Protein AF-A0A502XP38-F1 (afdb_monomer_lite)

pLDDT: mean 88.16, std 9.91, range [55.53, 96.0]

Structure (mmCIF, N/CA/C/O backbone):
data_AF-A0A502XP38-F1
#
_entry.id   AF-A0A502XP38-F1
#
loop_
_atom_site.group_PDB
_atom_site.id
_atom_site.type_symbol
_atom_site.label_atom_id
_atom_site.label_alt_id
_atom_site.label_comp_id
_atom_site.label_asym_id
_atom_site.label_entity_id
_atom_site.label_seq_id
_atom_site.pdbx_PDB_ins_code
_atom_site.Cartn_x
_atom_site.Cartn_y
_atom_site.Cartn_z
_atom_site.occupancy
_atom_site.B_iso_or_equiv
_atom_site.auth_seq_id
_atom_site.auth_comp_id
_atom_site.auth_asym_id
_atom_site.auth_atom_id
_atom_site.pdbx_PDB_model_num
ATOM 1 N N . MET A 1 1 ? 9.225 5.538 -11.916 1.00 57.88 1 MET A N 1
ATOM 2 C CA . MET A 1 1 ? 9.882 6.683 -11.221 1.00 57.88 1 MET A CA 1
ATOM 3 C C . MET A 1 1 ? 10.690 7.527 -12.191 1.00 57.88 1 MET A C 1
ATOM 5 O O . MET A 1 1 ? 11.666 7.057 -12.771 1.00 57.88 1 MET A O 1
ATOM 9 N N . LEU A 1 2 ? 10.308 8.795 -12.332 1.00 63.50 2 LEU A N 1
ATOM 10 C CA . LEU A 1 2 ? 11.051 9.771 -13.126 1.00 63.50 2 LEU A CA 1
ATOM 11 C C . LEU A 1 2 ? 12.391 10.144 -12.455 1.00 63.50 2 LEU A C 1
ATOM 13 O O . LEU A 1 2 ? 12.514 10.029 -11.232 1.00 63.50 2 LEU A O 1
ATOM 17 N N . PRO A 1 3 ? 13.370 10.679 -13.215 1.00 55.53 3 PRO A N 1
ATOM 18 C CA . PRO A 1 3 ? 14.699 11.054 -12.706 1.00 55.53 3 PRO A CA 1
ATOM 19 C C . PRO A 1 3 ? 14.687 12.043 -11.527 1.00 55.53 3 PRO A C 1
ATOM 21 O O . PRO A 1 3 ? 15.678 12.179 -10.820 1.00 55.53 3 PRO A O 1
ATOM 24 N N . TYR A 1 4 ? 13.562 12.726 -11.306 1.00 58.69 4 TYR A N 1
ATOM 25 C CA . TYR A 1 4 ? 13.365 13.735 -10.262 1.00 58.69 4 TYR A CA 1
ATOM 26 C C . TYR A 1 4 ? 12.698 13.184 -8.991 1.00 58.69 4 TYR A C 1
ATOM 28 O O . TYR A 1 4 ? 12.281 13.957 -8.133 1.00 58.69 4 TYR A O 1
ATOM 36 N N . GLY A 1 5 ? 12.534 11.862 -8.876 1.00 62.78 5 GLY A N 1
ATOM 37 C CA . GLY A 1 5 ? 11.847 11.248 -7.735 1.00 62.78 5 GLY A CA 1
ATOM 38 C C . GLY A 1 5 ? 10.326 11.433 -7.750 1.00 62.78 5 GLY A C 1
ATOM 39 O O . GLY A 1 5 ? 9.675 11.283 -6.719 1.00 62.78 5 GLY A O 1
ATOM 40 N N . VAL A 1 6 ? 9.763 11.768 -8.913 1.00 74.38 6 VAL A N 1
ATOM 41 C CA . VAL A 1 6 ? 8.320 11.924 -9.122 1.00 74.38 6 VAL A CA 1
ATOM 42 C C . VAL A 1 6 ? 7.751 10.591 -9.603 1.00 74.38 6 VAL A C 1
ATOM 44 O O . VAL A 1 6 ? 8.301 9.978 -10.524 1.00 74.38 6 VAL A O 1
ATOM 47 N N . ALA A 1 7 ? 6.671 10.146 -8.960 1.00 79.69 7 ALA A N 1
ATOM 48 C CA . ALA A 1 7 ? 5.889 9.007 -9.421 1.00 79.69 7 ALA A CA 1
ATOM 49 C C . ALA A 1 7 ? 5.296 9.339 -10.796 1.00 79.69 7 ALA A C 1
ATOM 51 O O . ALA A 1 7 ? 4.679 10.392 -10.968 1.00 79.69 7 ALA A O 1
ATOM 52 N N . ASP A 1 8 ? 5.518 8.472 -11.777 1.00 87.00 8 ASP A N 1
ATOM 53 C CA . ASP A 1 8 ? 4.807 8.578 -13.049 1.00 87.00 8 ASP A CA 1
ATOM 54 C C . ASP A 1 8 ? 3.356 8.072 -12.903 1.00 87.00 8 ASP A C 1
ATOM 56 O O . ASP A 1 8 ? 2.916 7.658 -11.828 1.00 87.00 8 ASP A O 1
ATOM 60 N N . SER A 1 9 ? 2.569 8.153 -13.978 1.00 88.00 9 SER A N 1
ATOM 61 C CA . SER A 1 9 ? 1.164 7.732 -13.927 1.00 88.00 9 SER A CA 1
ATOM 62 C C . SER A 1 9 ? 1.005 6.246 -13.595 1.00 88.00 9 SER A C 1
ATOM 64 O O . SER A 1 9 ? 0.033 5.885 -12.936 1.00 88.00 9 SER A O 1
ATOM 66 N N . ALA A 1 10 ? 1.939 5.398 -14.038 1.00 88.31 10 ALA A N 1
ATOM 67 C CA . ALA A 1 10 ? 1.890 3.964 -13.777 1.00 88.31 10 ALA A CA 1
ATOM 68 C C . ALA A 1 10 ? 2.255 3.669 -12.316 1.00 88.31 10 ALA A C 1
ATOM 70 O O . ALA A 1 10 ? 1.581 2.874 -11.664 1.00 88.31 10 ALA A O 1
ATOM 71 N N . ASP A 1 11 ? 3.255 4.372 -11.775 1.00 88.31 11 ASP A N 1
ATOM 72 C CA . ASP A 1 11 ? 3.586 4.328 -10.350 1.00 88.31 11 ASP A CA 1
ATOM 73 C C . ASP A 1 11 ? 2.374 4.737 -9.492 1.00 88.31 11 ASP A C 1
ATOM 75 O O . ASP A 1 11 ? 2.055 4.076 -8.504 1.00 88.31 11 ASP A O 1
ATOM 79 N N . LEU A 1 12 ? 1.674 5.818 -9.860 1.00 89.81 12 LEU A N 1
ATOM 80 C CA . LEU A 1 12 ? 0.514 6.299 -9.106 1.00 89.81 12 LEU A CA 1
ATOM 81 C C . LEU A 1 12 ? -0.645 5.291 -9.125 1.00 89.81 12 LEU A C 1
ATOM 83 O O . LEU A 1 12 ? -1.269 5.056 -8.090 1.00 89.81 12 LEU A O 1
ATOM 87 N N . GLU A 1 13 ? -0.916 4.676 -10.277 1.00 92.06 13 GLU A N 1
ATOM 88 C CA . GLU A 1 13 ? -1.937 3.633 -10.413 1.00 92.06 13 GLU A CA 1
ATOM 89 C C . GLU A 1 13 ? -1.585 2.389 -9.584 1.00 92.06 13 GLU A C 1
ATOM 91 O O . GLU A 1 13 ? -2.425 1.860 -8.851 1.00 92.06 13 GLU A O 1
ATOM 96 N N . ALA A 1 14 ? -0.319 1.970 -9.615 1.00 89.81 14 ALA A N 1
ATOM 97 C CA . ALA A 1 14 ? 0.182 0.872 -8.800 1.00 89.81 14 ALA A CA 1
ATOM 98 C C . ALA A 1 14 ? 0.029 1.151 -7.293 1.00 89.81 14 ALA A C 1
ATOM 100 O O . ALA A 1 14 ? -0.499 0.314 -6.556 1.00 89.81 14 ALA A O 1
ATOM 101 N N . LEU A 1 15 ? 0.421 2.344 -6.832 1.00 92.19 15 LEU A N 1
ATOM 102 C CA . LEU A 1 15 ? 0.279 2.758 -5.432 1.00 92.19 15 LEU A CA 1
ATOM 103 C C . LEU A 1 15 ? -1.190 2.801 -4.996 1.00 92.19 15 LEU A C 1
ATOM 105 O O . LEU A 1 15 ? -1.520 2.338 -3.902 1.00 92.19 15 LEU A O 1
ATOM 109 N N . ALA A 1 16 ? -2.080 3.310 -5.853 1.00 93.94 16 ALA A N 1
ATOM 110 C CA . ALA A 1 16 ? -3.514 3.341 -5.588 1.00 93.94 16 ALA A CA 1
ATOM 111 C C . ALA A 1 16 ? -4.107 1.926 -5.476 1.00 93.94 16 ALA A C 1
ATOM 113 O O . ALA A 1 16 ? -4.931 1.674 -4.593 1.00 93.94 16 ALA A O 1
ATOM 114 N N . ASN A 1 17 ? -3.668 0.989 -6.318 1.00 94.06 17 ASN A N 1
ATOM 115 C CA . ASN A 1 17 ? -4.106 -0.406 -6.260 1.00 94.06 17 ASN A CA 1
ATOM 116 C C . ASN A 1 17 ? -3.666 -1.092 -4.963 1.00 94.06 17 ASN A C 1
ATOM 118 O O . ASN A 1 17 ? -4.494 -1.713 -4.296 1.00 94.06 17 ASN A O 1
ATOM 122 N N . VAL A 1 18 ? -2.404 -0.919 -4.555 1.00 94.31 18 VAL A N 1
ATOM 123 C CA . VAL A 1 18 ? -1.899 -1.437 -3.270 1.00 94.31 18 VAL A CA 1
ATOM 124 C C . VAL A 1 18 ? -2.682 -0.843 -2.102 1.00 94.31 18 VAL A C 1
ATOM 126 O O . VAL A 1 18 ? -3.152 -1.570 -1.228 1.00 94.31 18 VAL A O 1
ATOM 129 N N . PHE A 1 19 ? -2.874 0.476 -2.106 1.00 95.50 19 PHE A N 1
ATOM 130 C CA . PHE A 1 19 ? -3.621 1.186 -1.074 1.00 95.50 19 PHE A CA 1
ATOM 131 C C . PHE A 1 19 ? -5.056 0.671 -0.931 1.00 95.50 19 PHE A C 1
ATOM 133 O O . PHE A 1 19 ? -5.490 0.323 0.171 1.00 95.50 19 PHE A O 1
ATOM 140 N N . ASN A 1 20 ? -5.792 0.600 -2.041 1.00 95.12 20 ASN A N 1
ATOM 141 C CA . ASN A 1 20 ? -7.181 0.157 -2.040 1.00 95.12 20 ASN A CA 1
ATOM 142 C C . ASN A 1 20 ? -7.296 -1.325 -1.671 1.00 95.12 20 ASN A C 1
ATOM 144 O O . ASN A 1 20 ? -8.171 -1.681 -0.882 1.00 95.12 20 ASN A O 1
ATOM 148 N N . GLY A 1 21 ? -6.396 -2.172 -2.178 1.00 94.81 21 GLY A N 1
ATOM 149 C CA . GLY A 1 21 ? -6.340 -3.592 -1.840 1.00 94.81 21 GLY A CA 1
ATOM 150 C C . GLY A 1 21 ? -6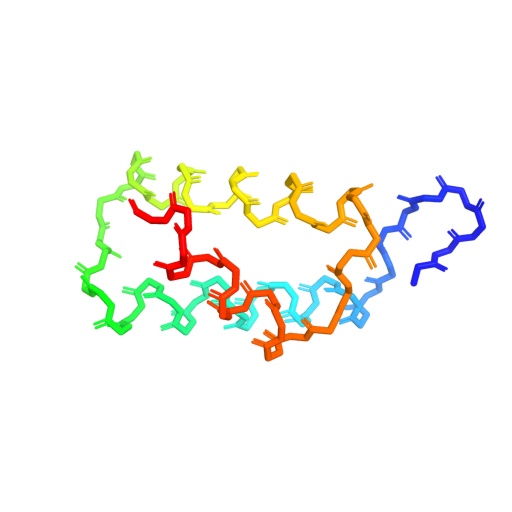.090 -3.825 -0.350 1.00 94.81 21 GLY A C 1
ATOM 151 O O . GLY A 1 21 ? -6.818 -4.590 0.283 1.00 94.81 21 GLY A O 1
ATOM 152 N N . TYR A 1 22 ? -5.126 -3.109 0.235 1.00 94.19 22 TYR A N 1
ATOM 153 C CA . TYR A 1 22 ? -4.829 -3.188 1.664 1.00 94.19 22 TYR A CA 1
ATOM 154 C C . TYR A 1 22 ? -6.012 -2.711 2.517 1.00 94.19 22 TYR A C 1
ATOM 156 O O . TYR A 1 22 ? -6.454 -3.425 3.418 1.00 94.19 22 TYR A O 1
ATOM 164 N N . CYS A 1 23 ? -6.587 -1.543 2.201 1.00 95.25 23 CYS A N 1
ATOM 165 C CA . CYS A 1 23 ? -7.743 -1.021 2.935 1.00 95.25 23 CYS A CA 1
ATOM 166 C C . CYS A 1 23 ? -8.942 -1.975 2.858 1.00 95.25 23 CYS A C 1
ATOM 168 O O . CYS A 1 23 ? -9.592 -2.226 3.872 1.00 95.25 23 CYS A O 1
ATOM 170 N N . ALA A 1 24 ? -9.221 -2.544 1.682 1.00 95.88 24 ALA A N 1
ATOM 171 C CA . ALA A 1 24 ? -10.310 -3.498 1.501 1.00 95.88 24 ALA A CA 1
ATOM 172 C C . ALA A 1 24 ? -10.076 -4.791 2.298 1.00 95.88 24 ALA A C 1
ATOM 174 O O . ALA A 1 24 ? -10.978 -5.252 3.002 1.00 95.88 24 ALA A O 1
ATOM 175 N N . LYS A 1 25 ? -8.859 -5.348 2.237 1.00 95.25 25 LYS A N 1
ATOM 176 C CA . LYS A 1 25 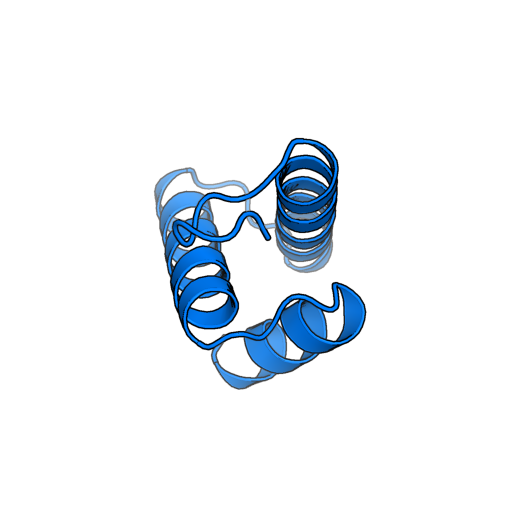? -8.471 -6.572 2.953 1.00 95.25 25 LYS A CA 1
ATOM 177 C C . LYS A 1 25 ? -8.642 -6.432 4.467 1.00 95.25 25 LYS A C 1
ATOM 179 O O . LYS A 1 25 ? -9.188 -7.330 5.104 1.00 95.25 25 LYS A O 1
ATOM 184 N N . HIS A 1 26 ? -8.225 -5.297 5.023 1.00 94.31 26 HIS A N 1
ATOM 185 C CA . HIS A 1 26 ? -8.274 -5.019 6.463 1.00 94.31 26 HIS A CA 1
ATOM 186 C C . HIS A 1 26 ? -9.553 -4.304 6.912 1.00 94.31 26 HIS A C 1
ATOM 188 O O . HIS A 1 26 ? -9.692 -3.972 8.084 1.00 94.31 26 HIS A O 1
ATOM 194 N N . ARG A 1 27 ? -10.511 -4.095 5.997 1.00 95.81 27 ARG A N 1
ATOM 195 C CA . ARG A 1 27 ? -11.788 -3.401 6.249 1.00 95.81 27 ARG A CA 1
ATOM 196 C C . ARG A 1 27 ? -11.602 -2.000 6.846 1.00 95.81 27 ARG A C 1
ATOM 198 O O . ARG A 1 27 ? -12.395 -1.560 7.674 1.00 95.81 27 ARG A O 1
ATOM 205 N N . ILE A 1 28 ? -10.566 -1.295 6.402 1.00 95.12 28 ILE A N 1
ATOM 206 C CA . ILE A 1 28 ? -10.255 0.065 6.838 1.00 95.12 28 ILE A CA 1
ATOM 207 C C . ILE A 1 28 ? -11.185 1.027 6.102 1.00 95.12 28 ILE A C 1
ATOM 209 O O . ILE A 1 28 ? -11.047 1.262 4.900 1.00 95.12 28 ILE A O 1
ATOM 213 N N . VAL A 1 29 ? -12.149 1.574 6.838 1.00 92.94 29 VAL A N 1
ATOM 214 C CA . VAL A 1 29 ? -13.181 2.473 6.294 1.00 92.94 29 VAL A CA 1
ATOM 215 C C . VAL A 1 29 ? -13.008 3.909 6.777 1.00 92.94 29 VAL A C 1
ATOM 217 O O . VAL A 1 29 ? -13.446 4.835 6.098 1.00 92.94 29 VAL A O 1
ATOM 220 N N . ARG A 1 30 ? -12.379 4.096 7.943 1.00 95.50 30 ARG A N 1
ATOM 221 C CA . ARG A 1 30 ? -12.214 5.411 8.563 1.00 95.50 30 ARG A CA 1
ATOM 222 C C . ARG A 1 30 ? -11.131 6.207 7.840 1.00 95.50 30 ARG A C 1
ATOM 224 O O . ARG A 1 30 ? -10.084 5.673 7.487 1.00 95.50 30 ARG A O 1
ATOM 231 N N . GLU A 1 31 ? -11.419 7.477 7.584 1.00 94.56 31 GLU A N 1
ATOM 232 C CA . GLU A 1 31 ? -10.568 8.352 6.775 1.00 94.56 31 GLU A CA 1
ATOM 233 C C . GLU A 1 31 ? -9.187 8.572 7.405 1.00 94.56 31 GLU A C 1
ATOM 235 O O . GLU A 1 31 ? -8.185 8.492 6.703 1.00 94.56 31 GLU A O 1
ATOM 240 N N . ASP A 1 32 ? -9.126 8.734 8.728 1.00 95.88 32 ASP A N 1
ATOM 241 C CA . ASP A 1 32 ? -7.881 8.879 9.488 1.00 95.88 32 ASP A CA 1
ATOM 242 C C . ASP A 1 32 ? -6.990 7.635 9.375 1.00 95.88 32 ASP A C 1
ATOM 244 O O . ASP A 1 32 ? -5.787 7.734 9.140 1.00 95.88 32 ASP A O 1
ATOM 248 N N . GLU A 1 33 ? -7.574 6.442 9.477 1.00 94.38 33 GLU A N 1
ATOM 249 C CA . GLU A 1 33 ? -6.832 5.191 9.304 1.00 94.38 33 GLU A CA 1
ATOM 250 C C . GLU A 1 33 ? -6.342 5.015 7.861 1.00 94.38 33 GLU A C 1
ATOM 252 O O . GLU A 1 33 ? -5.205 4.595 7.629 1.00 94.38 33 GLU A O 1
ATOM 257 N N . ARG A 1 34 ? -7.167 5.390 6.878 1.00 95.12 34 ARG A N 1
ATOM 258 C CA . ARG A 1 34 ? -6.780 5.385 5.462 1.00 95.12 34 ARG A CA 1
ATOM 259 C C . ARG A 1 34 ? -5.640 6.367 5.192 1.00 95.12 34 ARG A C 1
ATOM 261 O O . ARG A 1 34 ? -4.698 6.017 4.486 1.00 95.12 34 ARG A O 1
ATOM 268 N N . GLU A 1 35 ? -5.663 7.554 5.787 1.00 96.00 35 GLU A N 1
ATOM 269 C CA . GLU A 1 35 ? -4.567 8.517 5.674 1.00 96.00 35 GLU A CA 1
ATOM 270 C C . GLU A 1 35 ? -3.250 7.933 6.210 1.00 96.00 35 GLU A C 1
ATOM 272 O O . GLU A 1 35 ? -2.218 8.012 5.538 1.00 96.00 35 GLU A O 1
ATOM 277 N N . GLN A 1 36 ? -3.279 7.250 7.361 1.00 95.25 36 GLN A N 1
ATOM 278 C CA . GLN A 1 36 ? -2.088 6.588 7.906 1.00 95.25 36 GLN A CA 1
ATOM 279 C C . GLN A 1 36 ? -1.531 5.511 6.966 1.00 95.25 36 GLN A C 1
ATOM 281 O O . GLN A 1 36 ? -0.314 5.418 6.779 1.00 95.25 36 GLN A O 1
ATOM 286 N N . VAL A 1 37 ? -2.397 4.717 6.331 1.00 94.38 37 VAL A N 1
ATOM 287 C CA . VAL A 1 37 ? -1.976 3.721 5.330 1.00 94.38 37 VAL A CA 1
ATOM 288 C C . VAL A 1 37 ? -1.331 4.402 4.120 1.00 94.38 37 VAL A C 1
ATOM 290 O O . VAL A 1 37 ? -0.260 3.977 3.681 1.00 94.38 37 VAL A O 1
ATOM 293 N N . ALA A 1 38 ? -1.924 5.485 3.609 1.00 94.31 38 ALA A N 1
ATOM 294 C CA . ALA A 1 38 ? -1.368 6.241 2.489 1.00 94.31 38 ALA A CA 1
ATOM 295 C C . ALA A 1 38 ? 0.020 6.816 2.824 1.00 94.31 38 ALA A C 1
ATOM 297 O O . ALA A 1 38 ? 0.956 6.683 2.033 1.00 94.31 38 ALA A O 1
ATOM 298 N N . ILE A 1 39 ? 0.197 7.377 4.025 1.00 94.00 39 ILE A N 1
ATOM 299 C CA . ILE A 1 39 ? 1.496 7.873 4.503 1.00 94.00 39 ILE A CA 1
ATOM 300 C C . ILE A 1 39 ? 2.528 6.738 4.553 1.00 94.00 39 ILE A C 1
ATOM 302 O O . ILE A 1 39 ? 3.650 6.909 4.065 1.00 94.00 39 ILE A O 1
ATOM 306 N N . LYS A 1 40 ? 2.166 5.569 5.102 1.00 93.38 40 LYS A N 1
ATOM 307 C CA . LYS A 1 40 ? 3.059 4.398 5.160 1.00 93.38 40 LYS A CA 1
ATOM 308 C C . LYS A 1 40 ? 3.503 3.966 3.756 1.00 93.38 40 LYS A C 1
ATOM 310 O O . LYS A 1 40 ? 4.703 3.802 3.532 1.00 93.38 40 LYS A O 1
ATOM 315 N N . ILE A 1 41 ? 2.573 3.864 2.805 1.00 92.50 41 ILE A N 1
ATOM 316 C CA . ILE A 1 41 ? 2.860 3.528 1.400 1.00 92.50 41 ILE A CA 1
ATOM 317 C C . ILE A 1 41 ? 3.835 4.528 0.779 1.00 92.50 41 ILE A C 1
ATOM 319 O O . ILE A 1 41 ? 4.858 4.131 0.221 1.00 92.50 41 ILE A O 1
ATOM 323 N N . MET A 1 42 ? 3.573 5.828 0.931 1.00 90.44 42 MET A N 1
ATOM 324 C CA . MET A 1 42 ? 4.426 6.874 0.361 1.00 90.44 42 MET A CA 1
ATOM 325 C C . MET A 1 42 ? 5.832 6.868 0.973 1.00 90.44 42 MET A C 1
ATOM 327 O O . MET A 1 42 ? 6.817 7.109 0.274 1.00 90.44 42 MET A O 1
ATOM 331 N N . CYS A 1 43 ? 5.958 6.553 2.264 1.00 90.88 43 CYS A N 1
ATOM 332 C CA . CYS A 1 43 ? 7.251 6.373 2.921 1.00 90.88 43 CYS A CA 1
ATOM 333 C C . CYS A 1 43 ? 8.033 5.171 2.371 1.00 90.88 43 CYS A C 1
ATOM 335 O O . CYS A 1 43 ? 9.247 5.276 2.191 1.00 90.88 43 CYS A O 1
ATOM 337 N N . LEU A 1 44 ? 7.370 4.044 2.094 1.00 90.81 44 LEU A N 1
ATOM 338 C CA . LEU A 1 44 ? 8.004 2.866 1.489 1.00 90.81 44 LEU A CA 1
ATOM 339 C C . LEU A 1 44 ? 8.424 3.140 0.039 1.00 90.81 44 LEU A C 1
ATOM 341 O O . LEU A 1 44 ? 9.558 2.843 -0.338 1.00 90.81 44 LEU A O 1
ATOM 345 N N . PHE A 1 45 ? 7.565 3.802 -0.736 1.00 88.06 45 PHE A N 1
ATOM 346 C CA . PHE A 1 45 ? 7.862 4.202 -2.109 1.00 88.06 45 PHE A CA 1
ATOM 347 C C . PHE A 1 45 ? 9.069 5.146 -2.185 1.00 88.06 45 PHE A C 1
ATOM 349 O O . PHE A 1 45 ? 10.001 4.911 -2.952 1.00 88.06 45 PHE A O 1
ATOM 356 N N . LYS A 1 46 ? 9.139 6.153 -1.301 1.00 86.75 46 LYS A N 1
ATOM 357 C CA . LYS A 1 46 ? 10.306 7.052 -1.182 1.00 86.75 46 LYS A CA 1
ATOM 358 C C . LYS A 1 46 ? 11.612 6.331 -0.831 1.00 86.75 46 LYS A C 1
ATOM 360 O O . LYS A 1 46 ? 12.682 6.861 -1.108 1.00 86.75 46 LYS A O 1
ATOM 365 N N . ARG A 1 47 ? 11.548 5.139 -0.230 1.00 88.31 47 ARG A N 1
ATOM 366 C CA . ARG A 1 47 ? 12.718 4.285 0.049 1.00 88.31 47 ARG A CA 1
ATOM 367 C C . ARG A 1 47 ? 13.125 3.419 -1.151 1.00 88.31 47 ARG A C 1
ATOM 369 O O . ARG A 1 47 ? 14.027 2.599 -1.017 1.00 88.31 47 ARG A O 1
ATOM 376 N N . GLY A 1 48 ? 12.475 3.588 -2.304 1.00 86.69 48 GLY A N 1
ATOM 377 C CA . GLY A 1 48 ? 12.738 2.834 -3.530 1.00 86.69 48 GLY A CA 1
ATOM 378 C C . GLY A 1 48 ? 11.982 1.507 -3.625 1.00 86.69 48 GLY A C 1
ATOM 379 O O . GLY A 1 48 ? 12.280 0.702 -4.505 1.00 86.69 48 GLY A O 1
ATOM 380 N N . ILE A 1 49 ? 11.013 1.252 -2.738 1.00 87.75 49 ILE A N 1
ATOM 381 C CA . ILE A 1 49 ? 10.149 0.070 -2.828 1.00 87.75 49 ILE A CA 1
ATOM 382 C C . ILE A 1 49 ? 9.000 0.406 -3.778 1.00 87.75 49 ILE A C 1
ATOM 384 O O . ILE A 1 49 ? 8.000 0.987 -3.374 1.00 87.75 49 ILE A O 1
ATOM 388 N N . ILE A 1 50 ? 9.191 0.083 -5.053 1.00 84.25 50 ILE A N 1
ATOM 389 C CA . ILE A 1 50 ? 8.246 0.416 -6.133 1.00 84.25 50 ILE A CA 1
ATOM 390 C C .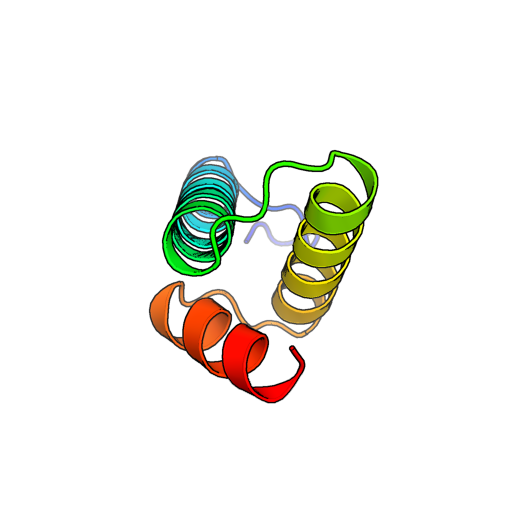 ILE A 1 50 ? 7.398 -0.780 -6.581 1.00 84.25 50 ILE A C 1
ATOM 392 O O . ILE A 1 50 ? 6.389 -0.603 -7.252 1.00 84.25 50 ILE A O 1
ATOM 396 N N . ASP A 1 51 ? 7.807 -1.993 -6.208 1.00 87.69 51 ASP A N 1
ATOM 397 C CA . ASP A 1 51 ? 7.093 -3.220 -6.545 1.00 87.69 51 ASP A CA 1
ATOM 398 C C . ASP A 1 51 ? 5.797 -3.347 -5.710 1.00 87.69 51 ASP A C 1
ATOM 400 O O . ASP A 1 51 ? 5.873 -3.278 -4.476 1.00 87.69 51 ASP A O 1
ATOM 404 N N . PRO A 1 52 ? 4.618 -3.522 -6.338 1.00 86.12 52 PRO A N 1
ATOM 405 C CA . PRO A 1 52 ? 3.327 -3.562 -5.642 1.00 86.12 52 PRO A CA 1
ATOM 406 C C . PRO A 1 52 ? 3.190 -4.691 -4.615 1.00 86.12 52 PRO A C 1
ATOM 408 O O . PRO A 1 52 ? 2.647 -4.484 -3.522 1.00 86.12 52 PRO A O 1
ATOM 411 N N . ASP A 1 53 ? 3.705 -5.876 -4.940 1.00 87.81 53 ASP A N 1
ATOM 412 C CA . ASP A 1 53 ? 3.633 -7.046 -4.064 1.00 87.81 53 ASP A CA 1
ATOM 413 C C . ASP A 1 53 ? 4.536 -6.845 -2.847 1.00 87.81 53 ASP A C 1
ATOM 415 O O . ASP A 1 53 ? 4.140 -7.095 -1.703 1.00 87.81 53 ASP A O 1
ATOM 419 N N . ARG A 1 54 ? 5.731 -6.292 -3.069 1.00 90.44 54 ARG A N 1
ATOM 420 C CA . ARG A 1 54 ? 6.662 -5.935 -2.000 1.00 90.44 54 ARG A CA 1
ATOM 421 C C . ARG A 1 54 ? 6.135 -4.806 -1.120 1.00 90.44 54 ARG A C 1
ATOM 423 O O . ARG A 1 54 ? 6.320 -4.865 0.094 1.00 90.44 54 ARG A O 1
ATOM 430 N N . LEU A 1 55 ? 5.467 -3.803 -1.693 1.00 90.50 55 LEU A N 1
ATOM 431 C CA . LEU A 1 55 ? 4.801 -2.746 -0.929 1.00 90.50 55 LEU A CA 1
ATOM 432 C C . LEU A 1 55 ? 3.725 -3.325 -0.012 1.00 90.50 55 LEU A C 1
ATOM 434 O O . LEU A 1 55 ? 3.698 -2.986 1.170 1.00 90.50 55 LEU A O 1
ATOM 438 N N . SER A 1 56 ? 2.891 -4.229 -0.532 1.00 88.19 56 SER A N 1
ATOM 439 C CA . SER A 1 56 ? 1.863 -4.916 0.256 1.00 88.19 56 SER A CA 1
ATOM 440 C C . SER A 1 56 ? 2.473 -5.744 1.387 1.00 88.19 56 SER A C 1
ATOM 442 O O . SER A 1 56 ? 2.027 -5.647 2.526 1.00 88.19 56 SER A O 1
ATOM 444 N N . ALA A 1 57 ? 3.526 -6.515 1.112 1.00 91.19 57 ALA A N 1
ATOM 445 C CA . ALA A 1 57 ? 4.197 -7.322 2.128 1.00 91.19 57 ALA A CA 1
ATOM 446 C C . ALA A 1 57 ? 4.852 -6.469 3.231 1.00 91.19 57 ALA A C 1
ATOM 448 O O . ALA A 1 57 ? 4.744 -6.789 4.414 1.00 91.19 57 ALA A O 1
ATOM 449 N N . GLU A 1 58 ? 5.511 -5.366 2.868 1.00 92.00 58 GLU A N 1
ATOM 450 C C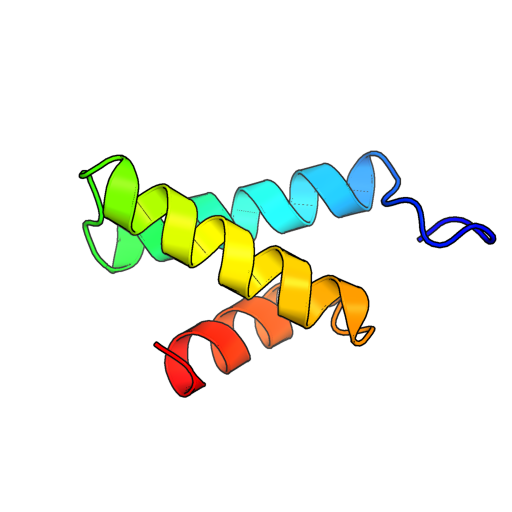A . GLU A 1 58 ? 6.105 -4.452 3.849 1.00 92.00 58 GLU A CA 1
ATOM 451 C C . GLU A 1 58 ? 5.042 -3.722 4.671 1.00 92.00 58 GLU A C 1
ATOM 453 O O . GLU A 1 58 ? 5.234 -3.549 5.871 1.00 92.00 58 GLU A O 1
ATOM 458 N N . LEU A 1 59 ? 3.913 -3.345 4.063 1.00 89.88 59 LEU A N 1
ATOM 459 C CA . LEU A 1 59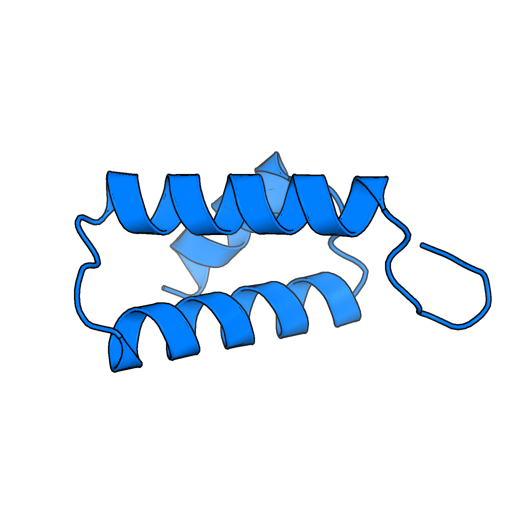 ? 2.750 -2.785 4.756 1.00 89.88 59 LEU A CA 1
ATOM 460 C C . LEU A 1 59 ? 2.223 -3.711 5.847 1.00 89.88 59 LEU A C 1
ATOM 462 O O 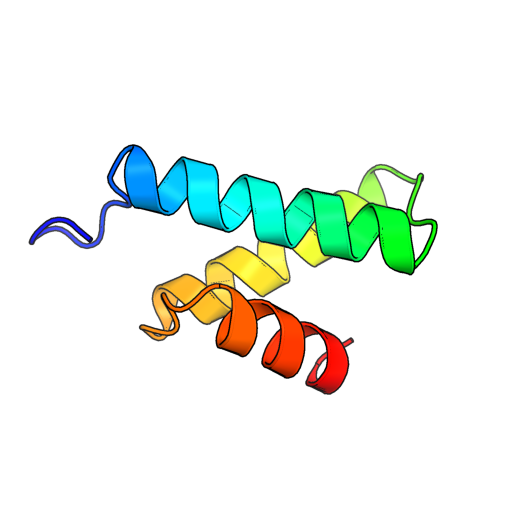. LEU A 1 59 ? 2.001 -3.244 6.954 1.00 89.88 59 LEU A O 1
ATOM 466 N N . GLU A 1 60 ? 2.082 -5.006 5.564 1.00 90.75 60 GLU A N 1
ATOM 467 C CA . GLU A 1 60 ? 1.679 -6.009 6.563 1.00 90.75 60 GLU A CA 1
ATOM 468 C C . GLU A 1 60 ? 2.719 -6.156 7.686 1.00 90.75 60 GLU A C 1
ATOM 470 O O . GLU A 1 60 ? 2.382 -6.503 8.813 1.00 90.75 60 GLU A O 1
ATOM 475 N N . ARG A 1 61 ? 3.998 -5.885 7.398 1.00 90.12 61 ARG A N 1
ATOM 476 C CA . ARG A 1 61 ? 5.090 -5.970 8.378 1.00 90.12 61 ARG A CA 1
ATOM 477 C C . ARG A 1 61 ? 5.179 -4.742 9.288 1.00 90.12 61 ARG A C 1
ATOM 479 O O . ARG A 1 61 ? 5.636 -4.864 10.422 1.00 90.12 61 ARG A O 1
ATOM 486 N N . VAL A 1 62 ? 4.832 -3.557 8.780 1.00 80.25 62 VAL A N 1
ATOM 487 C CA . VAL A 1 62 ? 4.840 -2.286 9.537 1.00 80.25 62 VAL A CA 1
ATOM 488 C C . VAL A 1 62 ? 3.449 -1.862 10.026 1.00 80.25 62 VAL A C 1
ATOM 490 O O . VAL A 1 62 ? 3.311 -0.796 10.638 1.00 80.25 62 VAL A O 1
ATOM 493 N N . GLY A 1 63 ? 2.421 -2.627 9.657 1.00 65.81 63 GLY A N 1
ATOM 494 C CA . GLY A 1 63 ? 1.022 -2.497 10.061 1.00 65.81 63 GLY A CA 1
ATOM 495 C C . GLY A 1 63 ? 0.863 -2.738 11.543 1.00 65.81 63 GLY A C 1
ATOM 496 O O . GLY A 1 63 ? 0.302 -1.817 12.176 1.00 65.81 63 GLY A O 1
#

Secondary structure (DSSP, 8-state):
--TTS---HHHHHHHHHHHHHHHHHTT---HHHHHHHHHHHHHHHHTT---HHHHHHHHHHH-

Foldseek 3Di:
DDPVLDQDPVLVVLLVCLLVVLCVVVVPDDPVVSVVLSVLLVVCVSVVNSDSVSSNVVSVVVD

Sequence (63 aa):
MLPYGVADSADLEALANVFNGYCAKHRIVREDEREQVAIKIMCLFKRGIIDPDRLSAELERVG

Radius of gyration: 11.33 Å; chains: 1; bounding box: 28×21×24 Å